Protein AF-A0A9D8C7E3-F1 (afdb_monomer_lite)

Radius of gyration: 25.42 Å; chains: 1; bounding box: 36×60×62 Å

Sequence (110 aa):
MQDNSLGSFLAAVLRDRGEAKRTVAEAPPPPPRPVLLPANDDEVVEDDSIEHFSDLAFLFYQNAKGEHSYRRVTIRGIVRKPDGDFRVQAWCHEREANRTLTSSLFSPPA

Structure (mmCIF, N/CA/C/O backbone):
data_AF-A0A9D8C7E3-F1
#
_entry.id   AF-A0A9D8C7E3-F1
#
loop_
_atom_site.group_PDB
_atom_site.id
_atom_site.type_symbol
_atom_site.label_atom_id
_atom_site.label_alt_id
_atom_site.label_comp_id
_atom_site.label_asym_id
_atom_site.label_entity_id
_atom_site.label_seq_id
_atom_site.pdbx_PDB_ins_code
_atom_site.Cartn_x
_atom_site.Cart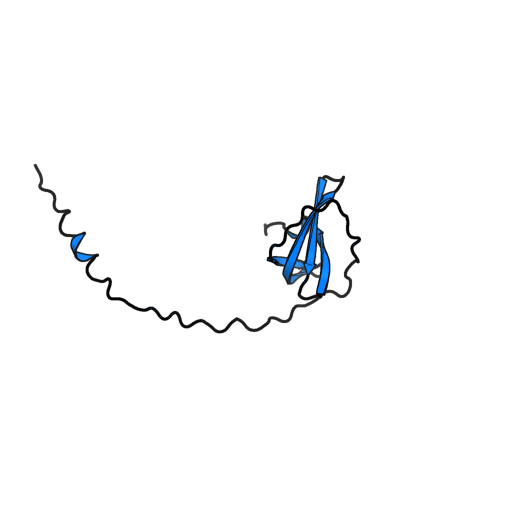n_y
_atom_site.Cartn_z
_atom_site.occupancy
_atom_site.B_iso_or_equiv
_atom_site.auth_seq_id
_atom_site.auth_comp_id
_atom_site.auth_asym_id
_atom_site.auth_atom_id
_atom_site.pdbx_PDB_model_num
ATOM 1 N N . MET A 1 1 ? -18.899 50.884 -44.600 1.00 46.75 1 MET A N 1
ATOM 2 C CA . MET A 1 1 ? -18.838 49.588 -45.305 1.00 46.75 1 MET A CA 1
ATOM 3 C C . MET A 1 1 ? -17.373 49.304 -45.562 1.00 46.75 1 MET A C 1
ATOM 5 O O . MET A 1 1 ? -16.775 49.990 -46.376 1.00 46.75 1 MET A O 1
ATOM 9 N N . GLN A 1 2 ? -16.771 48.435 -44.755 1.00 48.81 2 GLN A N 1
ATOM 10 C CA . GLN A 1 2 ? -15.380 48.007 -44.891 1.00 48.81 2 GLN A CA 1
ATOM 11 C C . GLN A 1 2 ? -15.418 46.496 -45.096 1.00 48.81 2 GLN A C 1
ATOM 13 O O . GLN A 1 2 ? -15.997 45.782 -44.279 1.00 48.81 2 GLN A O 1
ATOM 18 N N . ASP A 1 3 ? -14.896 46.057 -46.237 1.00 51.09 3 ASP A N 1
ATOM 19 C CA . ASP A 1 3 ? -14.976 44.683 -46.710 1.00 51.09 3 ASP A CA 1
ATOM 20 C C . ASP A 1 3 ? -14.017 43.745 -45.969 1.00 51.09 3 ASP A C 1
ATOM 22 O O . ASP A 1 3 ? -12.869 44.067 -45.657 1.00 51.09 3 ASP A O 1
ATOM 26 N N . ASN A 1 4 ? -14.546 42.556 -45.690 1.00 51.09 4 ASN A N 1
ATOM 27 C CA . ASN A 1 4 ? -13.971 41.489 -44.886 1.00 51.09 4 ASN A CA 1
ATOM 28 C C . ASN A 1 4 ? -12.726 40.850 -45.532 1.00 51.09 4 ASN A C 1
ATOM 30 O O . ASN A 1 4 ? -12.836 39.941 -46.355 1.00 51.09 4 ASN A O 1
ATOM 34 N N . SER A 1 5 ? -11.532 41.232 -45.072 1.00 58.34 5 SER A N 1
ATOM 35 C CA . SER A 1 5 ? -10.265 40.529 -45.342 1.00 58.34 5 SER A CA 1
ATOM 36 C C . SER A 1 5 ? -9.963 39.485 -44.255 1.00 58.34 5 SER A C 1
ATOM 38 O O . SER A 1 5 ? -9.041 39.629 -43.458 1.00 58.34 5 SER A O 1
ATOM 40 N N . LEU A 1 6 ? -10.783 38.433 -44.177 1.00 53.12 6 LEU A N 1
ATOM 41 C CA . LEU A 1 6 ? -10.556 37.291 -43.269 1.00 53.12 6 LEU A CA 1
ATOM 42 C C . LEU A 1 6 ? -10.513 35.934 -43.993 1.00 53.12 6 LEU A C 1
ATOM 44 O O . LEU A 1 6 ? -10.119 34.930 -43.405 1.00 53.12 6 LEU A O 1
ATOM 48 N N . GLY A 1 7 ? -10.843 35.894 -45.289 1.00 49.56 7 GLY A N 1
ATOM 49 C CA . GLY A 1 7 ? -10.896 34.649 -46.065 1.00 49.56 7 GLY A CA 1
ATOM 50 C C . GLY A 1 7 ? -9.536 34.075 -46.482 1.00 49.56 7 GLY A C 1
ATOM 51 O O . GLY A 1 7 ? -9.444 32.886 -46.772 1.00 49.56 7 GLY A O 1
ATOM 52 N N . SER A 1 8 ? -8.464 34.876 -46.501 1.00 52.56 8 SER A N 1
ATOM 53 C CA . SER A 1 8 ? -7.180 34.440 -47.079 1.00 52.56 8 SER A CA 1
ATOM 54 C C . SER A 1 8 ? -6.214 33.801 -46.078 1.00 52.56 8 SER A C 1
ATOM 56 O O . SER A 1 8 ? -5.286 33.113 -46.498 1.00 52.56 8 SER A O 1
ATOM 58 N N . PHE A 1 9 ? -6.402 34.003 -44.771 1.00 50.28 9 PHE A N 1
ATOM 59 C CA . PHE A 1 9 ? -5.455 33.496 -43.769 1.00 50.28 9 PHE A CA 1
ATOM 60 C C . PHE A 1 9 ? -5.726 32.034 -43.379 1.00 50.28 9 PHE A C 1
ATOM 62 O O . PHE A 1 9 ? -4.795 31.284 -43.092 1.00 50.28 9 PHE A O 1
ATOM 69 N N . LEU A 1 10 ? -6.985 31.585 -43.447 1.00 48.84 10 LEU A N 1
ATOM 70 C CA . LEU A 1 10 ? -7.360 30.204 -43.112 1.00 48.84 10 LEU A CA 1
ATOM 71 C C . LEU A 1 10 ? -6.989 29.182 -44.200 1.00 48.84 10 LEU A C 1
ATOM 73 O O . LEU A 1 10 ? -6.805 28.007 -43.892 1.00 48.84 10 LEU A O 1
ATOM 77 N N . ALA A 1 11 ? -6.806 29.605 -45.454 1.00 50.72 11 ALA A N 1
ATOM 78 C CA . ALA A 1 11 ? -6.431 28.699 -46.544 1.00 50.72 11 ALA A CA 1
ATOM 79 C C . ALA A 1 11 ? -4.940 28.296 -46.532 1.00 50.72 11 ALA A C 1
ATOM 81 O O . ALA A 1 11 ? -4.578 27.283 -47.130 1.00 50.72 11 ALA A O 1
ATOM 82 N N . ALA A 1 12 ? -4.076 29.053 -45.845 1.00 51.38 12 ALA A N 1
ATOM 83 C CA . ALA A 1 12 ? -2.635 28.785 -45.803 1.00 51.38 12 ALA A CA 1
ATOM 84 C C . ALA A 1 12 ? -2.229 27.778 -44.710 1.00 51.38 12 ALA A C 1
ATOM 86 O O . ALA A 1 12 ? -1.241 27.069 -44.870 1.00 51.38 12 ALA A O 1
ATOM 87 N N . VAL A 1 13 ? -3.007 27.653 -43.629 1.00 53.53 13 VAL A N 1
ATOM 88 C CA . VAL A 1 13 ? -2.661 26.786 -42.482 1.00 53.53 13 VAL A CA 1
ATOM 89 C C . VAL A 1 13 ? -2.983 25.303 -42.739 1.00 53.53 13 VAL A C 1
ATOM 91 O O . VAL A 1 13 ? -2.457 24.422 -42.065 1.00 53.53 13 VAL A O 1
ATOM 94 N N . LEU A 1 14 ? -3.806 24.991 -43.746 1.00 51.81 14 LEU A N 1
ATOM 95 C CA . LEU A 1 14 ? -4.278 23.624 -44.018 1.00 51.81 14 LEU A CA 1
ATOM 96 C C . LEU A 1 14 ? -3.514 22.871 -45.122 1.00 51.81 14 LEU A C 1
ATOM 98 O O . LEU A 1 14 ? -3.852 21.721 -45.394 1.00 51.81 14 LEU A O 1
ATOM 102 N N . ARG A 1 15 ? -2.486 23.464 -45.749 1.00 50.66 15 ARG A N 1
ATOM 103 C CA . ARG A 1 15 ? -1.708 22.793 -46.814 1.00 50.66 15 ARG A CA 1
ATOM 104 C C . ARG A 1 15 ? -0.445 22.068 -46.357 1.00 50.66 15 ARG A C 1
ATOM 106 O O . ARG A 1 15 ? 0.130 21.353 -47.167 1.00 50.66 15 ARG A O 1
ATOM 113 N N . ASP A 1 16 ? -0.060 22.172 -45.088 1.00 49.34 16 ASP A N 1
ATOM 114 C CA . ASP A 1 16 ? 1.190 21.581 -44.587 1.00 49.34 16 ASP A CA 1
ATOM 115 C C . ASP A 1 16 ? 0.950 20.439 -43.586 1.00 49.34 16 ASP A C 1
ATOM 117 O O . ASP A 1 16 ? 1.610 20.305 -42.561 1.00 49.34 16 ASP A O 1
ATOM 121 N N . ARG A 1 17 ? -0.040 19.586 -43.878 1.00 52.53 17 ARG A N 1
ATOM 122 C CA . ARG A 1 17 ? -0.167 18.258 -43.251 1.00 52.53 17 ARG A CA 1
ATOM 123 C C . ARG A 1 17 ? 0.513 17.193 -44.107 1.00 52.53 17 ARG A C 1
ATOM 125 O O . ARG A 1 17 ? -0.044 16.124 -44.340 1.00 52.53 17 ARG A O 1
ATOM 132 N N . GLY A 1 18 ? 1.726 17.501 -44.566 1.00 53.56 18 GLY A N 1
ATOM 133 C CA . GLY A 1 18 ? 2.663 16.467 -44.979 1.00 53.56 18 GLY A CA 1
ATOM 134 C C . GLY A 1 18 ? 2.819 15.487 -43.822 1.00 53.56 18 GLY A C 1
ATOM 135 O O . GLY A 1 18 ? 3.073 15.887 -42.686 1.00 53.56 18 GLY A O 1
ATOM 136 N N . GLU A 1 19 ? 2.573 14.214 -44.105 1.00 59.78 19 GLU A N 1
ATOM 137 C CA . GLU A 1 19 ? 2.615 13.094 -43.175 1.00 59.78 19 GLU A CA 1
ATOM 138 C C . GLU A 1 19 ? 4.027 12.917 -42.602 1.00 59.78 19 GLU A C 1
ATOM 140 O O . GLU A 1 19 ? 4.786 12.029 -42.986 1.00 59.78 19 GLU A O 1
ATOM 145 N N . ALA A 1 20 ? 4.406 13.758 -41.643 1.00 57.03 20 ALA A N 1
ATOM 146 C CA . ALA A 1 20 ? 5.535 13.476 -40.784 1.00 57.03 20 ALA A CA 1
ATOM 147 C C . ALA A 1 20 ? 5.109 12.321 -39.873 1.00 57.03 20 ALA A C 1
ATOM 149 O O . ALA A 1 20 ? 4.593 12.532 -38.773 1.00 57.03 20 ALA A O 1
ATOM 150 N N . LYS A 1 21 ? 5.312 11.084 -40.348 1.00 57.25 21 LYS A N 1
ATOM 151 C CA . LYS A 1 21 ? 5.458 9.895 -39.502 1.00 57.25 21 LYS A CA 1
ATOM 152 C C . LYS A 1 21 ? 6.574 10.198 -38.509 1.00 57.25 21 LYS A C 1
ATOM 154 O O . LYS A 1 21 ? 7.743 9.903 -38.738 1.00 57.25 21 LYS A O 1
ATOM 159 N N . ARG A 1 22 ? 6.211 10.855 -37.411 1.00 54.19 22 ARG A N 1
ATOM 160 C CA . ARG A 1 22 ? 7.078 11.083 -36.269 1.00 54.19 22 ARG A CA 1
ATOM 161 C C . ARG A 1 22 ? 7.189 9.722 -35.604 1.00 54.19 22 ARG A C 1
ATOM 163 O O . ARG A 1 22 ? 6.377 9.361 -34.761 1.00 54.19 22 ARG A O 1
ATOM 170 N N . THR A 1 23 ? 8.151 8.929 -36.062 1.00 57.66 23 THR A N 1
ATOM 171 C CA . THR A 1 23 ? 8.664 7.790 -35.314 1.00 57.66 23 THR A CA 1
ATOM 172 C C . THR A 1 23 ? 9.225 8.371 -34.027 1.00 57.66 23 THR A C 1
ATOM 174 O O . THR A 1 23 ? 10.369 8.824 -33.980 1.00 57.66 23 THR A O 1
ATOM 177 N N . VAL A 1 24 ? 8.373 8.478 -33.008 1.00 64.00 24 VAL A N 1
ATOM 178 C CA . VAL A 1 24 ? 8.814 8.687 -31.637 1.00 64.00 24 VAL A CA 1
ATOM 179 C C . VAL A 1 24 ? 9.641 7.450 -31.347 1.00 64.00 24 VAL A C 1
ATOM 181 O O . VAL A 1 24 ? 9.087 6.367 -31.187 1.00 64.00 24 VAL A O 1
ATOM 184 N N . ALA A 1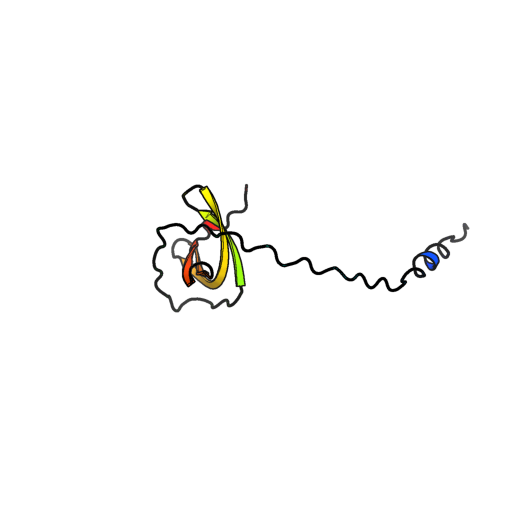 25 ? 10.964 7.586 -31.439 1.00 65.50 25 ALA A N 1
ATOM 185 C CA . ALA A 1 25 ? 11.871 6.543 -31.014 1.00 65.50 25 ALA A CA 1
ATOM 186 C C . ALA A 1 25 ? 11.490 6.230 -29.568 1.00 65.50 25 ALA A C 1
ATOM 188 O O . ALA A 1 25 ? 11.584 7.099 -28.698 1.00 65.50 25 ALA A O 1
ATOM 189 N N . GLU A 1 26 ? 10.938 5.039 -29.361 1.00 71.19 26 GLU A N 1
ATOM 190 C CA . GLU A 1 26 ? 10.526 4.555 -28.057 1.00 71.19 26 GLU A CA 1
ATOM 191 C C . GLU A 1 26 ? 11.780 4.539 -27.187 1.00 71.19 26 GLU A C 1
ATOM 193 O O . GLU A 1 26 ? 12.719 3.779 -27.433 1.00 71.19 26 GLU A O 1
ATOM 198 N N . ALA A 1 27 ? 11.858 5.487 -26.252 1.00 75.25 27 ALA A N 1
ATOM 199 C CA . ALA A 1 27 ? 12.979 5.551 -25.336 1.00 75.25 27 ALA A CA 1
ATOM 200 C C . ALA A 1 27 ? 13.022 4.222 -24.565 1.00 75.25 27 ALA A C 1
ATOM 202 O O . ALA A 1 27 ? 11.966 3.752 -24.130 1.00 75.25 27 ALA A O 1
ATOM 203 N N . PRO A 1 28 ? 14.205 3.604 -24.396 1.00 82.62 28 PRO A N 1
ATOM 204 C CA . PRO A 1 28 ? 14.308 2.369 -23.636 1.00 82.62 28 PRO A CA 1
ATOM 205 C C . PRO A 1 28 ? 13.708 2.583 -22.239 1.00 82.62 28 PRO A C 1
ATOM 207 O O . PRO A 1 28 ? 13.884 3.667 -21.666 1.00 82.62 28 PRO A O 1
ATOM 210 N N . PRO A 1 29 ? 12.989 1.585 -21.687 1.00 78.31 29 PRO A N 1
ATOM 211 C CA . PRO A 1 29 ? 12.391 1.712 -20.369 1.00 78.31 2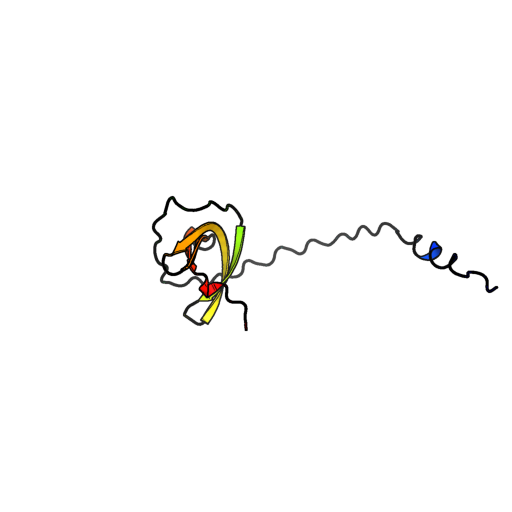9 PRO A CA 1
ATOM 212 C C . PRO A 1 29 ? 13.477 2.116 -19.360 1.00 78.31 29 PRO A C 1
ATOM 214 O O . PRO A 1 29 ? 14.597 1.596 -19.427 1.00 78.31 29 PRO A O 1
ATOM 217 N N . PRO A 1 30 ? 13.190 3.065 -18.450 1.00 77.62 30 PRO A N 1
ATOM 218 C CA . PRO A 1 30 ? 14.179 3.531 -17.491 1.00 77.62 30 PRO A CA 1
ATOM 219 C C . PRO A 1 30 ? 14.721 2.346 -16.678 1.00 77.62 30 PRO A C 1
ATOM 221 O O . PRO A 1 30 ? 13.955 1.435 -16.345 1.00 77.62 30 PRO A O 1
ATOM 224 N N . PRO A 1 31 ? 16.025 2.339 -16.348 1.00 82.44 31 PRO A N 1
ATOM 225 C CA . PRO A 1 31 ? 16.626 1.237 -15.613 1.00 82.44 31 PRO A CA 1
ATOM 226 C C . PRO A 1 31 ? 15.918 1.033 -14.262 1.00 82.44 31 PRO A C 1
ATOM 228 O O . PRO A 1 31 ? 15.503 2.019 -13.635 1.00 82.44 31 PRO A O 1
ATOM 231 N N . PRO A 1 32 ? 15.791 -0.221 -13.782 1.00 80.88 32 PRO A N 1
ATOM 232 C CA . PRO A 1 32 ? 15.217 -0.505 -12.473 1.00 80.88 32 PRO A CA 1
ATOM 233 C C . PRO A 1 32 ? 15.977 0.269 -11.395 1.00 80.88 32 PRO A C 1
ATOM 235 O O . PRO A 1 32 ? 17.190 0.113 -11.244 1.00 80.88 32 PRO A O 1
ATOM 238 N N . ARG A 1 33 ? 15.280 1.128 -10.645 1.00 79.81 33 ARG A N 1
ATOM 239 C CA . ARG A 1 33 ? 15.880 1.801 -9.489 1.00 79.81 33 ARG A CA 1
ATOM 240 C C . ARG A 1 33 ? 15.918 0.825 -8.309 1.00 79.81 33 ARG A C 1
ATOM 242 O O . ARG A 1 33 ? 14.897 0.187 -8.053 1.00 79.81 33 ARG A O 1
ATOM 249 N N . PRO A 1 34 ? 17.045 0.701 -7.584 1.00 74.94 34 PRO A N 1
ATOM 250 C CA . PRO A 1 34 ? 17.102 -0.123 -6.385 1.00 74.94 34 PRO A CA 1
ATOM 251 C C . PRO A 1 34 ? 16.112 0.418 -5.350 1.00 74.94 34 PRO A C 1
ATOM 253 O O . PRO A 1 34 ? 16.171 1.584 -4.957 1.00 74.94 34 PRO A O 1
ATOM 256 N N . VAL A 1 35 ? 15.172 -0.431 -4.945 1.00 66.56 35 VAL A N 1
ATOM 257 C CA . VAL A 1 35 ? 14.149 -0.087 -3.959 1.00 66.56 35 VAL A CA 1
ATOM 258 C C . VAL A 1 35 ? 14.715 -0.394 -2.580 1.00 66.56 35 VAL A C 1
ATOM 260 O O . VAL A 1 35 ? 14.945 -1.552 -2.239 1.00 66.56 35 VAL A O 1
ATOM 263 N N . LEU A 1 36 ? 14.952 0.649 -1.782 1.00 71.88 36 LEU A N 1
ATOM 264 C CA . LEU A 1 36 ? 15.300 0.480 -0.376 1.00 71.88 36 LEU A CA 1
ATOM 265 C C . LEU A 1 36 ? 14.044 0.138 0.421 1.00 71.88 36 LEU A C 1
ATOM 267 O O . LEU A 1 36 ? 13.011 0.815 0.380 1.00 71.88 36 LEU A O 1
ATOM 271 N N . LEU A 1 37 ? 14.162 -0.963 1.137 1.00 64.00 37 LEU A N 1
ATOM 272 C CA . LEU A 1 37 ? 13.083 -1.671 1.779 1.00 64.00 37 LEU A CA 1
ATOM 273 C C . LEU A 1 37 ? 13.392 -1.716 3.297 1.00 64.00 37 LEU A C 1
ATOM 275 O O . LEU A 1 37 ? 14.427 -2.259 3.677 1.00 64.00 37 LEU A O 1
ATOM 279 N N . PRO A 1 38 ? 12.565 -1.126 4.185 1.00 64.06 38 PRO A N 1
ATOM 280 C CA . PRO A 1 38 ? 12.822 -1.051 5.628 1.00 64.06 38 PRO A CA 1
ATOM 281 C C . PRO A 1 38 ? 12.814 -2.433 6.308 1.00 64.06 38 PRO A C 1
ATOM 283 O O . PRO A 1 38 ? 12.155 -3.354 5.855 1.00 64.06 38 PRO A O 1
ATOM 286 N N . ALA A 1 39 ? 13.538 -2.625 7.407 1.00 68.56 39 ALA A N 1
ATOM 287 C CA . ALA A 1 39 ? 13.686 -3.963 7.999 1.00 68.56 39 ALA A CA 1
ATOM 288 C C . ALA A 1 39 ? 12.435 -4.485 8.740 1.00 68.56 39 ALA A C 1
ATOM 290 O O . ALA A 1 39 ? 12.236 -5.693 8.791 1.00 68.56 39 ALA A O 1
ATOM 291 N N . ASN A 1 40 ? 11.597 -3.595 9.284 1.00 56.75 40 ASN A N 1
ATOM 292 C CA . ASN A 1 40 ? 10.427 -3.961 10.087 1.00 56.75 40 ASN A CA 1
ATOM 293 C C . ASN A 1 40 ? 9.150 -3.603 9.339 1.00 56.75 40 ASN A C 1
ATOM 295 O O . ASN A 1 40 ? 8.995 -2.471 8.884 1.00 56.75 40 ASN A O 1
ATOM 299 N N . ASP A 1 41 ? 8.273 -4.582 9.199 1.00 55.88 41 ASP A N 1
ATOM 300 C CA . ASP A 1 41 ? 7.154 -4.554 8.275 1.00 55.88 41 ASP A CA 1
ATOM 301 C C . ASP A 1 41 ? 6.048 -5.404 8.945 1.00 55.88 41 ASP A C 1
ATOM 303 O O . ASP A 1 41 ? 6.139 -6.630 8.947 1.00 55.88 41 ASP A O 1
ATOM 307 N N . ASP A 1 42 ? 5.055 -4.762 9.571 1.00 67.19 42 ASP A N 1
ATOM 308 C CA . ASP A 1 42 ? 4.010 -5.439 10.363 1.00 67.19 42 ASP A CA 1
ATOM 309 C C . ASP A 1 42 ? 3.162 -6.402 9.499 1.00 67.19 42 ASP A C 1
ATOM 311 O O . ASP A 1 42 ? 2.837 -6.095 8.342 1.00 67.19 42 ASP A O 1
ATOM 315 N N . GLU A 1 43 ? 2.804 -7.568 10.052 1.00 61.47 43 GLU A N 1
ATOM 316 C CA . GLU A 1 43 ? 1.883 -8.534 9.429 1.00 61.47 43 GLU A CA 1
ATOM 317 C C . GLU A 1 43 ? 0.427 -8.048 9.523 1.00 61.47 43 GLU A C 1
ATOM 319 O O . GLU A 1 43 ? 0.010 -7.458 10.521 1.00 61.47 43 GLU A O 1
ATOM 324 N N . VAL A 1 44 ? -0.359 -8.279 8.466 1.00 60.81 44 VAL A N 1
ATOM 325 C CA . VAL A 1 44 ? -1.744 -7.796 8.348 1.00 60.81 44 VAL A CA 1
ATOM 326 C C . VAL A 1 44 ? -2.706 -8.983 8.352 1.00 60.81 44 VAL A C 1
ATOM 328 O O . VAL A 1 44 ? -2.515 -9.929 7.594 1.00 60.81 44 VAL A O 1
ATOM 331 N N . VAL A 1 45 ? -3.755 -8.902 9.176 1.00 67.00 45 VAL A N 1
ATOM 332 C CA . VAL A 1 45 ? -4.893 -9.836 9.190 1.00 67.00 45 VAL A CA 1
ATOM 333 C C . VAL A 1 45 ? -5.889 -9.418 8.099 1.00 67.00 45 VAL A C 1
ATOM 335 O O . VAL A 1 45 ? -6.282 -8.251 8.052 1.00 67.00 45 VAL A O 1
ATOM 338 N N . GLU A 1 46 ? -6.263 -10.343 7.212 1.00 58.19 46 GLU A N 1
ATOM 339 C CA . GLU A 1 46 ? -7.268 -10.110 6.161 1.00 58.19 46 GLU A CA 1
ATOM 340 C C . GLU A 1 46 ? -8.667 -9.956 6.793 1.00 58.19 46 GLU A C 1
ATOM 342 O O . GLU A 1 46 ? -9.034 -10.712 7.691 1.00 58.19 46 GLU A O 1
ATOM 347 N N . ASP A 1 47 ? -9.421 -8.940 6.363 1.00 66.31 47 ASP A N 1
ATOM 348 C CA . ASP A 1 47 ? -10.791 -8.654 6.813 1.00 66.31 47 ASP A CA 1
ATOM 349 C C . ASP A 1 47 ? -11.723 -8.778 5.598 1.00 66.31 47 ASP A C 1
ATOM 351 O O . ASP A 1 47 ? -11.463 -8.180 4.555 1.00 66.31 47 ASP A O 1
ATOM 355 N N . ASP A 1 48 ? -12.798 -9.556 5.711 1.00 58.81 48 ASP A N 1
ATOM 356 C CA . ASP A 1 48 ? -13.713 -9.858 4.600 1.00 58.81 48 ASP A CA 1
ATOM 357 C C . ASP A 1 48 ? -14.611 -8.669 4.197 1.00 58.81 48 ASP A C 1
ATOM 359 O O . ASP A 1 48 ? -15.314 -8.728 3.189 1.00 58.81 48 ASP A O 1
ATOM 363 N N . SER A 1 49 ? -14.602 -7.567 4.953 1.00 58.56 49 SER A N 1
ATOM 364 C CA . SER A 1 49 ? -15.433 -6.377 4.689 1.00 58.56 49 SER A CA 1
ATOM 365 C C . SER A 1 49 ? -14.889 -5.429 3.607 1.00 58.56 49 SER A C 1
ATOM 367 O O . SER A 1 49 ? -15.398 -4.321 3.422 1.00 58.56 49 SER A O 1
ATOM 369 N N . ILE A 1 50 ? -13.850 -5.840 2.883 1.00 58.50 50 ILE A N 1
ATOM 370 C CA . ILE A 1 50 ? -13.092 -4.975 1.980 1.00 58.50 50 ILE A CA 1
ATOM 371 C C . ILE A 1 50 ? -13.752 -4.891 0.601 1.00 58.50 50 ILE A C 1
ATOM 373 O O . ILE A 1 50 ? -13.849 -5.884 -0.123 1.00 58.50 50 ILE A O 1
ATOM 377 N N . GLU A 1 51 ? -14.129 -3.678 0.185 1.00 62.50 51 GLU A N 1
ATOM 378 C CA . GLU A 1 51 ? -14.436 -3.394 -1.220 1.00 62.50 51 GLU A CA 1
ATOM 379 C C . GLU A 1 51 ? -13.190 -3.661 -2.068 1.00 62.50 51 GLU A C 1
ATOM 381 O O . GLU A 1 51 ? -12.164 -2.996 -1.908 1.00 62.50 51 GLU A O 1
ATOM 386 N N . HIS A 1 52 ? -13.272 -4.667 -2.940 1.00 57.84 52 HIS A N 1
ATOM 387 C CA . HIS A 1 52 ? -12.139 -5.111 -3.736 1.00 57.84 52 HIS A CA 1
ATOM 388 C C . HIS A 1 52 ? -11.867 -4.145 -4.886 1.00 57.84 52 HIS A C 1
ATOM 390 O O . HIS A 1 52 ? -12.595 -4.116 -5.877 1.00 57.84 52 HIS A O 1
ATOM 396 N N . PHE A 1 53 ? -10.778 -3.393 -4.775 1.00 67.25 53 PHE A N 1
ATOM 397 C CA . PHE A 1 53 ? -10.188 -2.703 -5.917 1.00 67.25 53 PHE A CA 1
ATOM 398 C C . PHE A 1 53 ? -9.160 -3.654 -6.544 1.00 67.25 53 PHE A C 1
ATOM 400 O O . PHE A 1 53 ? -8.618 -4.526 -5.870 1.00 67.25 53 PHE A O 1
ATOM 407 N N . SER A 1 54 ? -8.955 -3.592 -7.856 1.00 67.62 54 SER A N 1
ATOM 408 C CA . SER A 1 54 ? -7.988 -4.459 -8.561 1.00 67.62 54 SER A C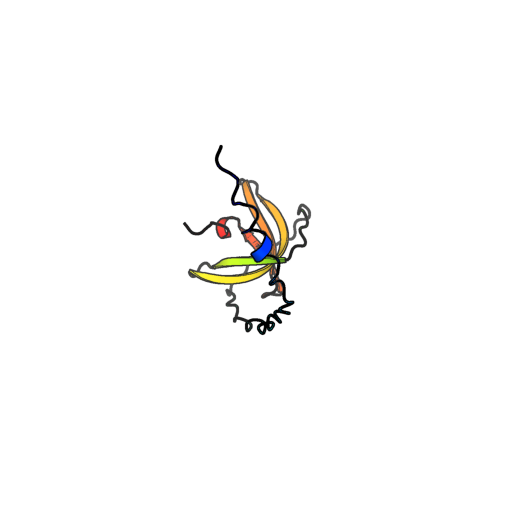A 1
ATOM 409 C C . SER A 1 54 ? -6.957 -3.649 -9.333 1.00 67.62 54 SER A C 1
ATOM 411 O O . SER A 1 54 ? -6.303 -4.165 -10.237 1.00 67.62 54 SER A O 1
ATOM 413 N N . ASP A 1 55 ? -6.817 -2.373 -8.991 1.00 78.44 55 ASP A N 1
ATOM 414 C CA . ASP A 1 55 ? -6.020 -1.447 -9.774 1.00 78.44 55 ASP A CA 1
ATOM 415 C C . ASP A 1 55 ? -4.573 -1.404 -9.283 1.00 78.44 55 ASP A C 1
ATOM 417 O O . ASP A 1 55 ? -4.269 -1.418 -8.082 1.00 78.44 55 ASP A O 1
ATOM 421 N N . LEU A 1 56 ? -3.662 -1.352 -10.255 1.00 84.06 56 LEU A N 1
ATOM 422 C CA . LEU A 1 56 ? -2.250 -1.100 -10.018 1.00 84.06 56 LEU A CA 1
ATOM 423 C C . LEU A 1 56 ? -2.054 0.393 -9.732 1.00 84.06 56 LEU A C 1
ATOM 425 O O . LEU A 1 56 ? -2.362 1.241 -10.566 1.00 84.06 56 LEU A O 1
ATOM 429 N N . ALA A 1 57 ? -1.481 0.702 -8.576 1.00 84.69 57 ALA A N 1
ATOM 430 C CA . ALA A 1 57 ? -1.137 2.049 -8.153 1.00 84.69 57 ALA A CA 1
ATOM 431 C C . ALA A 1 57 ? 0.369 2.175 -7.883 1.00 84.69 57 ALA A C 1
ATOM 433 O O . ALA A 1 57 ? 1.056 1.213 -7.523 1.00 84.69 57 ALA A O 1
ATOM 434 N N . PHE A 1 58 ? 0.883 3.395 -8.029 1.00 82.94 58 PHE A N 1
ATOM 435 C CA . PHE A 1 58 ? 2.243 3.750 -7.640 1.00 82.94 58 PHE A CA 1
ATOM 436 C C . PHE A 1 58 ? 2.186 4.564 -6.354 1.00 82.94 58 PHE A C 1
ATOM 438 O O . PHE A 1 58 ? 1.613 5.652 -6.327 1.00 82.94 58 PHE A O 1
ATOM 445 N N . LEU A 1 59 ? 2.779 4.031 -5.289 1.00 83.31 59 LEU A N 1
ATOM 446 C CA . LEU A 1 59 ? 2.858 4.698 -4.002 1.00 83.31 59 LEU A CA 1
ATOM 447 C C . LEU A 1 59 ? 4.198 5.420 -3.880 1.00 83.31 59 LEU A C 1
ATOM 449 O O . LEU A 1 59 ? 5.259 4.805 -4.021 1.00 83.31 59 LEU A O 1
ATOM 453 N N . PHE A 1 60 ? 4.135 6.708 -3.562 1.00 81.06 60 PHE A N 1
ATOM 454 C CA . PHE A 1 60 ? 5.280 7.487 -3.121 1.00 81.06 60 PHE A CA 1
ATOM 455 C C . PHE A 1 60 ? 5.082 7.857 -1.658 1.00 81.06 60 PHE A C 1
ATOM 457 O O . PHE A 1 60 ? 4.067 8.458 -1.315 1.00 81.06 60 PHE A O 1
ATOM 464 N N . TYR A 1 61 ? 6.021 7.477 -0.797 1.00 78.50 61 TYR A N 1
ATOM 465 C CA . TYR A 1 61 ? 5.926 7.804 0.620 1.00 78.50 61 TYR A CA 1
ATOM 466 C C . TYR A 1 61 ? 7.303 7.968 1.258 1.00 78.50 61 TYR A C 1
ATOM 468 O O . TYR A 1 61 ? 8.310 7.445 0.772 1.00 78.50 61 TYR A O 1
ATOM 476 N N . GLN A 1 62 ? 7.328 8.694 2.371 1.00 79.19 62 GLN A N 1
ATOM 477 C CA . GLN A 1 62 ? 8.504 8.850 3.212 1.00 79.19 62 GLN A CA 1
ATOM 478 C C . GLN A 1 62 ? 8.427 7.850 4.368 1.00 79.19 62 GLN A C 1
ATOM 480 O O . GLN A 1 62 ? 7.416 7.766 5.066 1.00 79.19 62 GLN A O 1
ATOM 485 N N . ASN A 1 63 ? 9.473 7.047 4.554 1.00 79.06 63 ASN A N 1
ATOM 486 C CA . ASN A 1 63 ? 9.534 6.110 5.672 1.00 79.06 63 ASN A CA 1
ATOM 487 C C . ASN A 1 63 ? 9.864 6.842 6.992 1.00 79.06 63 ASN A C 1
ATOM 489 O O . ASN A 1 63 ? 10.228 8.017 7.000 1.00 79.06 63 ASN A O 1
ATOM 493 N N . ALA A 1 64 ? 9.798 6.133 8.123 1.00 75.50 64 ALA A N 1
ATOM 494 C CA . ALA A 1 64 ? 10.101 6.701 9.444 1.00 75.50 64 ALA A CA 1
ATOM 495 C C . ALA A 1 64 ? 11.544 7.232 9.598 1.00 75.50 64 ALA A C 1
ATOM 497 O O . ALA A 1 64 ? 11.831 7.956 10.547 1.00 75.50 64 ALA A O 1
ATOM 498 N N . LYS A 1 65 ? 12.457 6.882 8.681 1.00 80.38 65 LYS A N 1
ATOM 499 C CA . LYS A 1 65 ? 13.838 7.390 8.640 1.00 80.38 65 LYS A CA 1
ATOM 500 C C . LYS A 1 65 ? 13.984 8.654 7.786 1.00 80.38 65 LYS A C 1
ATOM 502 O O . LYS A 1 65 ? 15.092 9.154 7.635 1.00 80.38 65 LYS A O 1
ATOM 507 N N . GLY A 1 66 ? 12.892 9.157 7.213 1.00 81.50 66 GLY A N 1
ATOM 508 C CA . GLY A 1 66 ? 12.912 10.303 6.309 1.00 81.50 66 GLY A CA 1
ATOM 509 C C . GLY A 1 66 ? 13.301 9.954 4.869 1.00 81.50 66 GLY A C 1
ATOM 510 O O . GLY A 1 66 ? 13.426 10.855 4.042 1.00 81.50 66 GLY A O 1
ATOM 511 N N . GLU A 1 67 ? 13.472 8.676 4.529 1.00 83.06 67 GLU A N 1
ATOM 512 C CA . GLU A 1 67 ? 13.863 8.266 3.180 1.00 83.06 67 GLU A CA 1
ATOM 513 C C . GLU A 1 67 ? 12.634 8.128 2.283 1.00 83.06 67 GLU A C 1
ATOM 515 O O . GLU A 1 67 ? 11.600 7.582 2.680 1.00 83.06 67 GLU A O 1
ATOM 520 N N . HIS A 1 68 ? 12.762 8.594 1.045 1.00 81.81 68 HIS A N 1
ATOM 521 C CA . HIS A 1 68 ? 11.707 8.493 0.048 1.00 81.81 68 HIS A CA 1
ATOM 522 C C . HIS A 1 68 ? 11.736 7.112 -0.612 1.00 81.81 68 HIS A C 1
ATOM 524 O O . HIS A 1 68 ? 12.772 6.675 -1.116 1.00 81.81 68 HIS A O 1
ATOM 530 N N . SER A 1 69 ? 10.590 6.436 -0.643 1.00 83.00 69 SER A N 1
ATOM 531 C CA . SER A 1 69 ? 10.421 5.136 -1.290 1.00 83.00 69 SER A CA 1
ATOM 532 C C . SER A 1 69 ? 9.339 5.220 -2.364 1.0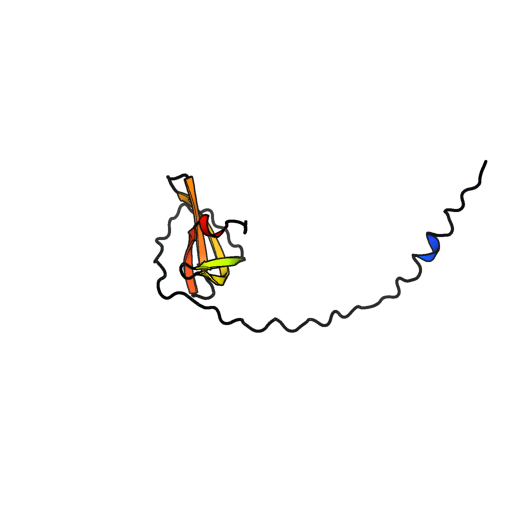0 83.00 69 SER A C 1
ATOM 534 O O . SER A 1 69 ? 8.313 5.879 -2.190 1.00 83.00 69 SER A O 1
ATOM 536 N N . TYR A 1 70 ? 9.585 4.537 -3.481 1.00 85.19 70 TYR A N 1
ATOM 537 C CA . TYR A 1 70 ? 8.628 4.340 -4.567 1.00 85.19 70 TYR A CA 1
ATOM 538 C C . TYR A 1 70 ? 8.276 2.861 -4.640 1.00 85.19 70 TYR A C 1
ATOM 540 O O . TYR A 1 70 ? 9.181 2.023 -4.667 1.00 85.19 70 TYR A O 1
ATOM 548 N N . ARG A 1 71 ? 6.981 2.540 -4.682 1.00 87.44 71 ARG A N 1
ATOM 549 C CA . ARG A 1 71 ? 6.501 1.153 -4.723 1.00 87.44 71 ARG A CA 1
ATOM 550 C C . ARG A 1 71 ? 5.342 0.968 -5.678 1.00 87.44 71 ARG A C 1
ATOM 552 O O . ARG A 1 71 ? 4.509 1.860 -5.833 1.00 87.44 71 ARG A O 1
ATOM 559 N N . ARG A 1 72 ? 5.274 -0.214 -6.280 1.00 90.50 72 ARG A N 1
ATOM 560 C CA . ARG A 1 72 ? 4.129 -0.675 -7.055 1.00 90.50 72 ARG A CA 1
ATOM 561 C C . ARG A 1 72 ? 3.254 -1.494 -6.136 1.00 90.50 72 ARG A C 1
ATOM 563 O O . ARG A 1 72 ? 3.697 -2.476 -5.536 1.00 90.50 72 ARG A O 1
ATOM 570 N N . VAL A 1 73 ? 1.999 -1.092 -6.039 1.00 91.94 73 VAL A N 1
ATOM 571 C CA . VAL A 1 73 ? 1.036 -1.765 -5.183 1.00 91.94 73 VAL A CA 1
ATOM 572 C C . VAL A 1 73 ? -0.227 -2.084 -5.964 1.00 91.94 73 VAL A C 1
ATOM 574 O O . VAL A 1 73 ? -0.678 -1.278 -6.768 1.00 91.94 73 VAL A O 1
ATOM 577 N N . THR A 1 74 ? -0.807 -3.255 -5.736 1.00 90.94 74 THR A N 1
ATOM 578 C CA . THR A 1 74 ? -2.182 -3.535 -6.164 1.00 90.94 74 THR A CA 1
ATOM 579 C C . THR A 1 74 ? -3.077 -3.261 -4.974 1.00 90.94 74 THR A C 1
ATOM 581 O O . THR A 1 74 ? -2.982 -3.970 -3.970 1.00 90.94 74 THR A O 1
ATOM 584 N N . ILE A 1 75 ? -3.894 -2.213 -5.056 1.00 90.19 75 ILE A N 1
ATOM 585 C CA . ILE A 1 75 ? -4.852 -1.903 -3.992 1.00 90.19 75 ILE A CA 1
ATOM 586 C C . ILE A 1 75 ? -5.834 -3.063 -3.939 1.00 90.19 75 ILE A C 1
ATOM 588 O O . ILE A 1 75 ? -6.389 -3.405 -4.968 1.00 90.19 75 ILE A O 1
ATOM 592 N N . ARG A 1 76 ? -6.004 -3.670 -2.764 1.00 89.00 76 ARG A N 1
ATOM 593 C CA . ARG A 1 76 ? -6.989 -4.727 -2.511 1.00 89.00 76 ARG A CA 1
ATOM 594 C C . ARG A 1 76 ? -8.240 -4.163 -1.870 1.00 89.00 76 ARG A C 1
ATOM 596 O O . ARG A 1 76 ? -9.317 -4.624 -2.189 1.00 89.00 76 ARG A O 1
ATOM 603 N N . GLY A 1 77 ? -8.110 -3.121 -1.054 1.00 87.44 77 GLY A N 1
ATOM 604 C CA . GLY A 1 77 ? -9.230 -2.239 -0.771 1.00 87.44 77 GLY A CA 1
ATOM 605 C C . GLY A 1 77 ? -9.039 -1.323 0.415 1.00 87.44 77 GLY A C 1
ATOM 606 O O . GLY A 1 77 ? -7.916 -1.109 0.871 1.00 87.44 77 GLY A O 1
ATOM 607 N N . ILE A 1 78 ? -10.131 -0.707 0.856 1.00 87.62 78 ILE A N 1
ATOM 608 C CA . ILE A 1 78 ? -10.101 0.400 1.812 1.00 87.62 78 ILE A CA 1
ATOM 609 C C . ILE A 1 78 ? -10.968 0.041 3.014 1.00 87.62 78 ILE A C 1
ATOM 611 O O . ILE A 1 78 ? -12.162 -0.198 2.881 1.00 87.62 78 ILE A O 1
ATOM 615 N N . VAL A 1 79 ? -10.361 0.036 4.197 1.00 87.81 79 VAL A N 1
ATOM 616 C CA . VAL A 1 79 ? -11.029 -0.213 5.474 1.00 87.81 79 VAL A CA 1
ATOM 617 C C . VAL A 1 79 ? -11.141 1.103 6.226 1.00 87.81 79 VAL A C 1
ATOM 619 O O . VAL A 1 79 ? -10.135 1.768 6.497 1.00 87.81 79 VAL A O 1
ATOM 622 N N . ARG A 1 80 ? -12.368 1.475 6.591 1.00 85.31 80 ARG A N 1
ATOM 623 C CA . ARG A 1 80 ? -12.617 2.598 7.493 1.00 85.31 80 ARG A CA 1
ATOM 624 C C . ARG A 1 80 ? -12.525 2.115 8.934 1.00 85.31 80 ARG A C 1
ATOM 626 O O . ARG A 1 80 ? -13.182 1.153 9.319 1.00 85.31 80 ARG A O 1
ATOM 633 N N . LYS A 1 81 ? -11.719 2.792 9.740 1.00 85.19 81 LYS A N 1
ATOM 634 C CA . LYS A 1 81 ? -11.598 2.509 11.166 1.00 85.19 81 LYS A CA 1
ATOM 635 C C . LYS A 1 81 ? -12.703 3.190 11.989 1.00 85.19 81 LYS A C 1
ATOM 637 O O . LYS A 1 81 ? -13.278 4.183 11.540 1.00 85.19 81 LYS A O 1
ATOM 642 N N . PRO A 1 82 ? -12.935 2.736 13.237 1.00 84.38 82 PRO A N 1
ATOM 643 C CA . PRO A 1 82 ? -13.858 3.391 14.168 1.00 84.38 82 PRO A CA 1
ATOM 644 C C . PRO A 1 82 ? -13.496 4.845 14.514 1.00 84.38 82 PRO A C 1
ATOM 646 O O . PRO A 1 82 ? -14.386 5.629 14.824 1.00 84.38 82 PRO A O 1
ATOM 649 N N . ASP A 1 83 ? -12.210 5.207 14.457 1.00 86.88 83 ASP A N 1
ATOM 650 C CA . ASP A 1 83 ? -11.704 6.570 14.700 1.00 86.88 83 ASP A CA 1
ATOM 651 C C . ASP A 1 83 ? -11.990 7.543 13.536 1.00 86.88 83 ASP A C 1
ATOM 653 O O . ASP A 1 83 ? -11.794 8.748 13.672 1.00 86.88 83 ASP A O 1
ATOM 657 N N . GLY A 1 84 ? -12.507 7.035 12.413 1.00 83.19 84 GLY A N 1
ATOM 658 C CA . GLY A 1 84 ? -12.797 7.806 11.209 1.00 83.19 84 GLY A CA 1
ATOM 659 C C . GLY A 1 84 ? -11.671 7.809 10.175 1.00 83.19 84 GLY A C 1
ATOM 660 O O . GLY A 1 84 ? -11.919 8.270 9.060 1.00 83.19 84 GLY A O 1
ATOM 661 N N . ASP A 1 85 ? -10.497 7.256 10.493 1.00 85.69 85 ASP A N 1
ATOM 662 C CA . ASP A 1 85 ? -9.384 7.135 9.553 1.00 85.69 85 ASP A CA 1
ATOM 663 C C . ASP A 1 85 ? -9.619 6.030 8.517 1.00 85.69 85 ASP A C 1
ATOM 665 O O . ASP A 1 85 ? -10.404 5.094 8.702 1.00 85.69 85 ASP A O 1
ATOM 669 N N . PHE A 1 86 ? -8.861 6.106 7.424 1.00 83.25 86 PHE A N 1
ATOM 670 C CA . PHE A 1 86 ? -8.853 5.100 6.370 1.00 83.25 86 PHE A CA 1
ATOM 671 C C . PHE A 1 86 ? -7.517 4.359 6.330 1.00 83.25 86 PHE A C 1
ATOM 673 O O . PHE A 1 86 ? -6.433 4.943 6.447 1.00 83.25 86 PHE A O 1
ATOM 680 N N . ARG A 1 87 ? -7.610 3.047 6.134 1.00 88.19 87 ARG A N 1
ATOM 681 C CA . ARG A 1 87 ? -6.493 2.152 5.853 1.00 88.19 87 ARG A CA 1
ATOM 682 C C . ARG A 1 87 ? -6.691 1.540 4.480 1.00 88.19 87 ARG A C 1
ATOM 684 O O . ARG A 1 87 ? -7.765 1.038 4.182 1.00 88.19 87 ARG A O 1
ATOM 691 N N . VAL A 1 88 ? -5.650 1.552 3.666 1.00 88.00 88 VAL A N 1
ATOM 692 C CA . VAL A 1 88 ? -5.645 0.908 2.356 1.00 88.00 88 VAL A CA 1
ATOM 693 C C . VAL A 1 88 ? -4.881 -0.401 2.481 1.00 88.00 88 VAL A C 1
ATOM 695 O O . VAL A 1 88 ? -3.693 -0.393 2.796 1.00 88.00 88 VAL A O 1
ATOM 698 N N . GLN A 1 89 ? -5.548 -1.523 2.246 1.00 90.88 89 GLN A N 1
ATOM 699 C CA . GLN A 1 89 ? -4.890 -2.811 2.086 1.00 90.88 89 GLN A CA 1
ATOM 700 C C . GLN A 1 89 ? -4.409 -2.949 0.646 1.00 90.88 89 GLN A C 1
ATOM 702 O O . GLN A 1 89 ? -5.165 -2.706 -0.296 1.00 90.88 89 GLN A O 1
ATOM 707 N N . ALA A 1 90 ? -3.149 -3.324 0.461 1.00 91.94 90 ALA A N 1
ATOM 708 C CA . ALA A 1 90 ? -2.553 -3.457 -0.856 1.00 91.94 90 ALA A CA 1
ATOM 709 C C . ALA A 1 90 ? -1.477 -4.548 -0.893 1.00 91.94 90 ALA A C 1
ATOM 711 O O . ALA A 1 90 ? -0.741 -4.751 0.070 1.00 91.94 90 ALA A O 1
ATOM 712 N N . TRP A 1 91 ? -1.344 -5.221 -2.033 1.00 92.06 91 TRP A N 1
ATOM 713 C CA . TRP A 1 91 ? -0.220 -6.113 -2.310 1.00 92.06 91 TRP A CA 1
ATOM 714 C C . TRP A 1 91 ? 0.973 -5.301 -2.806 1.00 92.06 91 TRP A C 1
ATOM 716 O O . TRP A 1 91 ? 0.864 -4.612 -3.816 1.00 92.06 91 TRP A O 1
ATOM 726 N N . CYS A 1 92 ? 2.106 -5.381 -2.118 1.00 91.69 92 CYS A N 1
ATOM 727 C CA . CYS A 1 92 ? 3.336 -4.685 -2.477 1.00 91.69 92 CYS A CA 1
ATOM 728 C C . CYS A 1 92 ? 4.222 -5.578 -3.351 1.00 91.69 92 CYS A C 1
ATOM 730 O O . CYS A 1 92 ? 4.779 -6.562 -2.864 1.00 91.69 92 CYS A O 1
ATOM 732 N N . HIS A 1 93 ? 4.420 -5.206 -4.618 1.00 90.94 93 HIS A N 1
ATOM 733 C CA . HIS A 1 93 ? 5.140 -6.033 -5.597 1.00 90.94 93 HIS A CA 1
ATOM 734 C C . HIS A 1 93 ? 6.645 -6.110 -5.338 1.00 90.94 93 HIS A C 1
ATOM 736 O O . HIS A 1 93 ? 7.254 -7.136 -5.593 1.00 90.94 93 HIS A O 1
ATOM 742 N N . GLU A 1 94 ? 7.258 -5.063 -4.783 1.00 88.31 94 GLU A N 1
ATOM 743 C CA . GLU A 1 94 ? 8.690 -5.067 -4.437 1.00 88.31 94 GLU A CA 1
ATOM 744 C C . GLU A 1 94 ? 9.014 -5.977 -3.245 1.00 88.31 94 GLU A C 1
ATOM 746 O O . GLU A 1 94 ? 10.173 -6.296 -2.998 1.00 88.31 94 GLU A O 1
ATOM 751 N N . ARG A 1 95 ? 7.989 -6.349 -2.475 1.00 87.00 95 ARG A N 1
ATOM 752 C CA . ARG A 1 95 ? 8.100 -7.149 -1.252 1.00 87.00 95 ARG A CA 1
ATOM 753 C C . ARG A 1 95 ? 7.474 -8.521 -1.360 1.00 87.00 95 ARG A C 1
ATOM 755 O O . ARG A 1 95 ? 7.684 -9.314 -0.454 1.00 87.00 95 ARG A O 1
ATOM 762 N N . GLU A 1 96 ? 6.660 -8.727 -2.389 1.00 91.69 96 GLU A N 1
ATOM 763 C CA . GLU A 1 96 ? 5.803 -9.899 -2.536 1.00 91.69 96 GLU A CA 1
ATOM 764 C C . GLU A 1 96 ? 4.989 -10.168 -1.256 1.00 91.69 96 GLU A C 1
ATOM 766 O O . GLU A 1 96 ? 4.928 -11.288 -0.756 1.00 91.69 96 GLU A O 1
ATOM 771 N N . ALA A 1 97 ? 4.391 -9.111 -0.687 1.00 91.06 97 ALA A N 1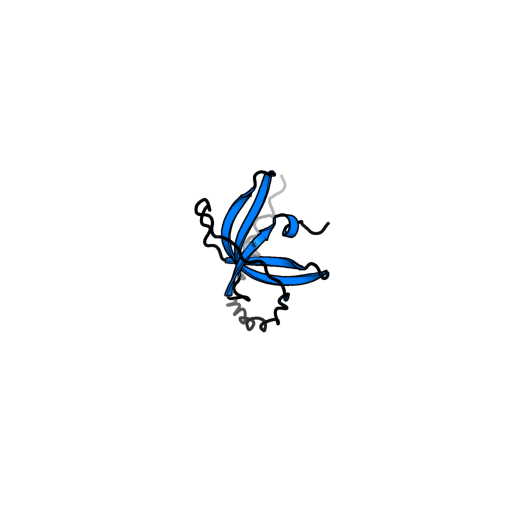
ATOM 772 C CA . ALA A 1 97 ? 3.665 -9.190 0.581 1.00 91.06 97 ALA A CA 1
ATOM 773 C C . ALA A 1 97 ? 2.462 -8.237 0.648 1.00 91.06 97 ALA A C 1
ATOM 775 O O . ALA A 1 97 ? 2.482 -7.139 0.082 1.00 91.06 97 ALA A O 1
ATOM 776 N N . ASN A 1 98 ? 1.439 -8.627 1.414 1.00 90.81 98 ASN A N 1
ATOM 777 C CA . ASN A 1 98 ? 0.317 -7.761 1.783 1.00 90.81 98 ASN A CA 1
ATOM 778 C C . ASN A 1 98 ? 0.770 -6.669 2.764 1.00 90.81 98 ASN A C 1
ATOM 780 O O . ASN A 1 98 ? 1.512 -6.929 3.712 1.00 90.81 98 ASN A O 1
ATOM 784 N N . ARG A 1 99 ? 0.312 -5.433 2.549 1.00 88.62 99 ARG A N 1
ATOM 785 C CA . ARG A 1 99 ? 0.616 -4.266 3.384 1.00 88.62 99 ARG A CA 1
ATOM 786 C C . ARG A 1 99 ? -0.621 -3.422 3.626 1.00 88.62 99 ARG A C 1
ATOM 788 O O . ARG A 1 99 ? -1.503 -3.323 2.779 1.00 88.62 99 ARG A O 1
ATOM 795 N N . THR A 1 100 ? -0.633 -2.765 4.781 1.00 88.94 100 THR A N 1
ATOM 796 C CA . THR A 1 100 ? -1.624 -1.746 5.116 1.00 88.94 100 THR A CA 1
ATOM 797 C C . THR A 1 100 ? -0.966 -0.376 5.073 1.00 88.94 100 THR A C 1
ATOM 799 O O . THR A 1 100 ? 0.041 -0.144 5.737 1.00 88.94 100 THR A O 1
ATOM 802 N N . LEU A 1 101 ? -1.547 0.536 4.305 1.00 85.50 101 LEU A N 1
ATOM 803 C CA . LEU A 1 101 ? -1.108 1.917 4.158 1.00 85.50 101 LEU A CA 1
ATOM 804 C C . LEU A 1 101 ? -2.102 2.818 4.892 1.00 85.50 101 LEU A C 1
ATOM 806 O O . LEU A 1 101 ? -3.311 2.701 4.700 1.00 85.50 101 LEU A O 1
ATOM 810 N N . THR A 1 102 ? -1.619 3.707 5.753 1.00 81.62 102 THR A N 1
ATOM 811 C CA . THR A 1 102 ? -2.471 4.667 6.468 1.00 81.62 102 THR A CA 1
ATOM 812 C C . THR A 1 102 ? -2.621 5.961 5.676 1.00 81.62 102 THR A C 1
ATOM 814 O O . THR A 1 102 ? -1.679 6.396 5.015 1.00 81.62 102 THR A O 1
ATOM 817 N N . SER A 1 103 ? -3.790 6.602 5.778 1.00 71.00 103 SER A N 1
ATOM 818 C CA . SER A 1 103 ? -4.101 7.900 5.149 1.00 71.00 103 SER A CA 1
ATOM 819 C C . SER A 1 103 ? -3.047 8.989 5.410 1.00 71.00 103 SER A C 1
ATOM 821 O O . SER A 1 103 ? -2.810 9.830 4.547 1.00 71.00 103 SER A O 1
ATOM 823 N N . SER A 1 104 ? -2.356 8.937 6.553 1.00 69.06 104 SER A N 1
ATOM 824 C CA . SER A 1 104 ? -1.257 9.848 6.907 1.00 69.06 104 SER A CA 1
ATOM 825 C C . SER A 1 104 ? -0.104 9.869 5.898 1.00 69.06 104 SER A C 1
ATOM 827 O O . SER A 1 104 ? 0.609 10.864 5.809 1.00 69.06 104 SER A O 1
ATOM 829 N N . LEU A 1 105 ? 0.070 8.803 5.111 1.00 62.59 105 LEU A N 1
ATOM 830 C CA . LEU A 1 105 ? 1.100 8.716 4.074 1.00 62.59 105 LEU A CA 1
ATOM 831 C C . LEU A 1 105 ? 0.722 9.453 2.780 1.00 62.59 105 LEU A C 1
ATOM 833 O O . LEU A 1 105 ? 1.579 9.631 1.922 1.00 62.59 105 LEU A O 1
ATOM 837 N N . PHE A 1 106 ? -0.536 9.881 2.636 1.00 61.25 106 PHE A N 1
ATOM 838 C CA . PHE A 1 106 ? -1.057 10.537 1.433 1.00 61.25 106 PHE A CA 1
ATOM 839 C C . PHE A 1 106 ? -1.177 12.058 1.576 1.00 61.25 106 PHE A C 1
ATOM 841 O O . PHE A 1 106 ? -1.837 12.697 0.757 1.00 61.25 106 PHE A O 1
ATOM 848 N N . SER A 1 107 ? -0.565 12.656 2.604 1.00 50.12 107 SER A N 1
ATOM 849 C CA . SER A 1 107 ? -0.587 14.111 2.734 1.00 50.12 107 SER A CA 1
ATOM 850 C C . SER A 1 107 ? 0.120 14.739 1.527 1.00 50.12 107 SER A C 1
ATOM 852 O O . SER A 1 107 ? 1.272 14.382 1.258 1.00 50.12 107 SER A O 1
ATOM 854 N N . PRO A 1 108 ? -0.525 15.664 0.792 1.00 48.28 108 PRO A N 1
ATOM 855 C CA . PRO A 1 108 ? 0.177 16.429 -0.223 1.00 48.28 108 PRO A CA 1
ATOM 856 C C . PRO A 1 108 ? 1.346 17.176 0.441 1.00 48.28 108 PRO A C 1
ATOM 858 O O . PRO A 1 108 ? 1.225 17.572 1.608 1.00 48.28 108 PRO A O 1
ATOM 861 N N . PRO A 1 109 ? 2.483 17.341 -0.259 1.00 53.16 109 PRO A N 1
ATOM 862 C CA . PRO A 1 109 ? 3.550 18.198 0.237 1.00 53.16 109 PRO A CA 1
ATOM 863 C C . PRO A 1 109 ? 2.975 19.598 0.489 1.00 53.16 109 PRO A C 1
ATOM 865 O O . PRO A 1 109 ? 2.231 20.112 -0.350 1.00 53.16 109 PRO A O 1
ATOM 868 N N . ALA A 1 110 ? 3.266 20.148 1.672 1.00 52.78 110 ALA A N 1
ATOM 869 C CA . ALA A 1 110 ? 2.872 21.499 2.068 1.00 52.78 110 ALA A CA 1
ATOM 870 C C . ALA A 1 110 ? 3.530 22.570 1.187 1.00 52.78 110 ALA A C 1
ATOM 872 O O . ALA A 1 110 ? 4.667 22.328 0.715 1.00 52.78 110 ALA A O 1
#

pLDDT: mean 71.78, std 14.68, range [46.75, 92.06]

Foldseek 3Di:
DDDDPPPPPVVVVPPPPPPPPPPPPPDPDPPDDDFDDDPDADADDDDPPFDAQQDWDWAWFQDPVRDIGIWIWGFRGWDQDPVRWIWTWTQTPVVRDIHIDTPVRVDDDD

Secondary structure (DSSP, 8-state):
----TTTTTTTTTTS-----------PPPPPPPP----S--------TT------EEEEEEE-TTS-EEEEEEEEEEEEE-TTS-EEEEEEETTTTEEEEEEGGGGPPP-